Protein AF-A0A966X363-F1 (afdb_monomer_lite)

pLDDT: mean 85.84, std 12.05, range [57.31, 98.06]

Foldseek 3Di:
DDDPRWDWDDDPQKIWTADDPPVGDRDIFMDRCVVPVPSPDGCCVVCVVVVVVRVVVRVVVCVVVVPDDDDPPDDVVVVVVVCVCCVPCVVVVVVVVVVVVVVVVVVVVVVVVVVPDD

Radius of gyration: 27.51 Å; chains: 1; bounding box: 63×27×79 Å

Sequence (118 aa):
YELAGNRALFKGDFKLHQSQPPLGDGQWHLYNIATDPGETNDLAELEPERFRTMLADYERFTEQNNVLPLPEGYSRTRTLIGYGIKTRFGDTILALMLTASLLALMMFIARLVRASRP

Secondary structure (DSSP, 8-state):
-EETTEEEEEETTEEEEE--TTTS-S-EEEEETTT-TT--S--TTTSHHHHHHHHHHHHHHHHHTT-PPPPTT--HHHHHHHHHHHHHHHHHHHHHHHHHHHHHHHHHHHHHHHHT--

Structure (mmCIF, N/CA/C/O backbone):
data_AF-A0A966X363-F1
#
_entry.id   AF-A0A966X363-F1
#
loop_
_atom_site.group_PDB
_atom_site.id
_atom_site.type_symbol
_atom_site.label_atom_id
_atom_site.label_alt_id
_atom_site.label_comp_id
_atom_site.label_asym_id
_atom_site.label_entity_id
_atom_site.label_seq_id
_atom_site.pdbx_PDB_ins_code
_atom_site.Cartn_x
_atom_site.Cartn_y
_atom_site.Cartn_z
_atom_site.occupancy
_atom_site.B_iso_or_equiv
_atom_site.auth_seq_id
_atom_site.auth_comp_id
_atom_site.auth_asym_id
_atom_site.auth_atom_id
_atom_site.pdbx_PDB_model_num
ATOM 1 N N . TYR A 1 1 ? -9.447 -6.518 -0.839 1.00 80.31 1 TYR A N 1
ATOM 2 C CA . TYR A 1 1 ? -9.333 -6.135 -2.257 1.00 80.31 1 TYR A CA 1
ATOM 3 C C . TYR A 1 1 ? -7.933 -5.617 -2.542 1.00 80.31 1 TYR A C 1
ATOM 5 O O . TYR A 1 1 ? -7.238 -5.192 -1.623 1.00 80.31 1 TYR A O 1
ATOM 13 N N . GLU A 1 2 ? -7.551 -5.640 -3.814 1.00 79.25 2 GLU A N 1
ATOM 14 C CA . GLU A 1 2 ? -6.323 -5.050 -4.346 1.00 79.25 2 GLU A CA 1
ATOM 15 C C . GLU A 1 2 ? -6.742 -4.113 -5.483 1.00 79.25 2 GLU A C 1
ATOM 17 O O . GLU A 1 2 ? -7.576 -4.490 -6.310 1.00 79.25 2 GLU A O 1
ATOM 22 N N . LEU A 1 3 ? -6.260 -2.870 -5.467 1.00 76.94 3 LEU A N 1
ATOM 23 C CA . LEU A 1 3 ? -6.510 -1.924 -6.546 1.00 76.94 3 LEU A CA 1
ATOM 24 C C . LEU A 1 3 ? -5.269 -1.072 -6.797 1.00 76.94 3 LEU A C 1
ATOM 26 O O . LEU A 1 3 ? -4.923 -0.185 -6.013 1.00 76.94 3 LEU A O 1
ATOM 30 N N . ALA A 1 4 ? -4.638 -1.313 -7.944 1.00 71.25 4 ALA A N 1
ATOM 31 C CA . ALA A 1 4 ? -3.508 -0.540 -8.451 1.00 71.25 4 ALA A CA 1
ATOM 32 C C . ALA A 1 4 ? -2.308 -0.462 -7.480 1.00 71.25 4 ALA A C 1
ATOM 34 O O . ALA A 1 4 ? -1.552 0.508 -7.515 1.00 71.25 4 ALA A O 1
ATOM 35 N N . GLY A 1 5 ? -2.098 -1.459 -6.625 1.00 76.50 5 GLY A N 1
ATOM 36 C CA . GLY A 1 5 ? -1.043 -1.490 -5.611 1.00 76.50 5 GLY A CA 1
ATOM 37 C C . GLY A 1 5 ? -1.497 -1.127 -4.203 1.00 76.50 5 GLY A C 1
ATOM 38 O O . GLY A 1 5 ? -0.780 -1.446 -3.256 1.00 76.50 5 GLY A O 1
ATOM 39 N N . ASN A 1 6 ? -2.680 -0.527 -4.047 1.00 83.94 6 ASN A N 1
ATOM 40 C CA . ASN A 1 6 ? -3.287 -0.326 -2.736 1.00 83.94 6 ASN A CA 1
ATOM 41 C C . ASN A 1 6 ? -4.038 -1.588 -2.319 1.00 83.94 6 ASN A C 1
ATOM 43 O O . ASN A 1 6 ? -4.711 -2.233 -3.128 1.00 83.94 6 ASN A O 1
ATOM 47 N N . ARG A 1 7 ? -3.941 -1.927 -1.039 1.00 91.06 7 ARG A N 1
ATOM 48 C CA . ARG A 1 7 ? -4.445 -3.183 -0.491 1.00 91.06 7 ARG A CA 1
ATOM 49 C C . ARG A 1 7 ? -5.314 -2.894 0.712 1.00 91.06 7 ARG A C 1
ATOM 51 O O . ARG A 1 7 ? -4.950 -2.073 1.549 1.00 91.06 7 ARG A O 1
ATOM 58 N N . ALA A 1 8 ? -6.447 -3.577 0.809 1.00 93.88 8 ALA A N 1
ATOM 59 C CA . ALA A 1 8 ? -7.267 -3.500 2.006 1.00 93.88 8 ALA A CA 1
ATOM 60 C C . ALA A 1 8 ? -7.976 -4.815 2.322 1.00 93.88 8 ALA A C 1
ATOM 62 O O . ALA A 1 8 ? -8.418 -5.530 1.417 1.00 93.88 8 ALA A O 1
ATOM 63 N N . LEU A 1 9 ? -8.152 -5.093 3.609 1.00 95.31 9 LEU A N 1
ATOM 64 C CA . LEU A 1 9 ? -9.002 -6.160 4.128 1.00 95.31 9 LEU A CA 1
ATOM 65 C C . LEU A 1 9 ? -9.957 -5.577 5.166 1.00 95.31 9 LEU A C 1
ATOM 67 O O . LEU A 1 9 ? -9.524 -4.855 6.056 1.00 95.31 9 LEU A O 1
ATOM 71 N N . PHE A 1 10 ?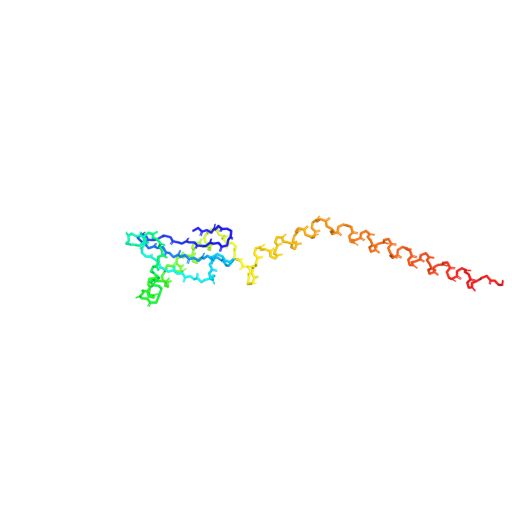 -11.234 -5.936 5.078 1.00 95.56 10 PHE A N 1
ATOM 72 C CA . PHE A 1 10 ? -12.247 -5.571 6.067 1.00 95.56 10 PHE A CA 1
ATOM 73 C C . PHE A 1 10 ? -12.671 -6.824 6.824 1.00 95.56 10 PHE A C 1
ATOM 75 O O . PHE A 1 10 ? -12.947 -7.854 6.203 1.00 95.56 10 PHE A O 1
ATOM 82 N N . LYS A 1 11 ? -12.725 -6.741 8.154 1.00 95.25 11 LYS A N 1
ATOM 83 C CA . LYS A 1 11 ? -13.174 -7.834 9.020 1.00 95.25 11 LYS A CA 1
ATOM 84 C C . LYS A 1 11 ? -13.947 -7.267 10.207 1.00 95.25 11 LYS A C 1
ATOM 86 O O . LYS A 1 11 ? -13.357 -6.825 11.190 1.00 95.25 11 LYS A O 1
ATOM 91 N N . GLY A 1 12 ? -15.275 -7.294 10.101 1.00 95.75 12 GLY A N 1
ATOM 92 C CA . GLY A 1 12 ? -16.147 -6.591 11.042 1.00 95.75 12 GLY A CA 1
ATOM 93 C C . GLY A 1 12 ? -15.839 -5.093 11.031 1.00 95.75 12 GLY A C 1
ATOM 94 O O . GLY A 1 12 ? -15.727 -4.502 9.959 1.00 95.75 12 GLY A O 1
ATOM 95 N N . ASP A 1 13 ? -15.624 -4.527 12.214 1.00 97.81 13 ASP A N 1
ATOM 96 C CA . ASP A 1 13 ? -15.347 -3.098 12.413 1.00 97.81 13 ASP A CA 1
ATOM 97 C C . ASP A 1 13 ? -13.904 -2.692 12.085 1.00 97.81 13 ASP A C 1
ATOM 99 O O . ASP A 1 13 ? -13.548 -1.523 12.201 1.00 97.81 13 ASP A O 1
ATOM 103 N N . 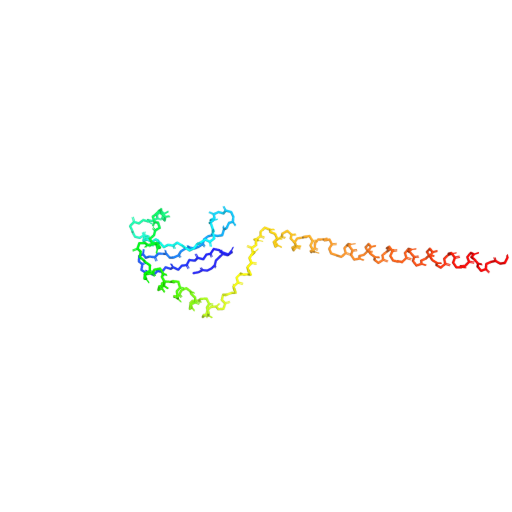PHE A 1 14 ? -13.051 -3.641 11.695 1.00 97.88 14 PHE A N 1
ATOM 104 C CA . PHE A 1 14 ? -11.634 -3.385 11.471 1.00 97.88 14 PHE A CA 1
ATOM 105 C C . PHE A 1 14 ? -11.272 -3.398 9.993 1.00 97.88 14 PHE A C 1
ATOM 107 O O . PHE A 1 14 ? -11.747 -4.234 9.215 1.00 97.88 14 PHE A O 1
ATOM 114 N N . LYS A 1 15 ? -10.353 -2.505 9.633 1.00 97.56 15 LYS A N 1
ATOM 115 C CA . LYS A 1 15 ? -9.744 -2.416 8.313 1.00 97.56 15 LYS A CA 1
ATOM 116 C C . LYS A 1 15 ? -8.229 -2.537 8.431 1.00 97.56 15 LYS A C 1
ATOM 118 O O . LYS A 1 15 ? -7.601 -1.769 9.148 1.00 97.56 15 LYS A O 1
ATOM 123 N N . LEU A 1 16 ? -7.653 -3.467 7.676 1.00 96.62 16 LEU A N 1
ATOM 124 C CA . LEU A 1 16 ? -6.224 -3.509 7.379 1.00 96.62 16 LEU A CA 1
ATOM 125 C C . LEU A 1 16 ? -6.000 -2.783 6.048 1.00 96.62 16 LEU A C 1
ATOM 127 O O . LEU A 1 16 ? -6.683 -3.107 5.074 1.00 96.62 16 LEU A O 1
ATOM 131 N N . HIS A 1 17 ? -5.091 -1.813 5.986 1.00 94.81 17 HIS A N 1
ATOM 132 C CA . HIS A 1 17 ? -4.879 -0.966 4.807 1.00 94.81 17 HIS A CA 1
ATOM 133 C C . HIS A 1 17 ? -3.382 -0.756 4.545 1.00 94.81 17 HIS A C 1
ATOM 135 O O . HIS A 1 17 ? -2.631 -0.445 5.459 1.00 94.81 17 HIS A O 1
ATOM 141 N N . GLN A 1 18 ? -2.959 -0.910 3.290 1.00 92.06 18 GLN A N 1
ATOM 142 C CA . GLN A 1 18 ? -1.657 -0.475 2.791 1.00 92.06 18 GLN A CA 1
ATOM 143 C C . GLN A 1 18 ? -1.846 0.379 1.535 1.00 92.06 18 GLN A C 1
ATOM 145 O O . GLN A 1 18 ? -2.458 -0.064 0.557 1.00 92.06 18 GLN A O 1
ATOM 150 N N . SER A 1 19 ? -1.283 1.586 1.552 1.00 89.50 19 SER A N 1
ATOM 151 C CA . SER A 1 19 ? -1.252 2.499 0.408 1.00 89.50 19 SER A CA 1
ATOM 152 C C . SER A 1 19 ? 0.178 2.721 -0.065 1.00 89.50 19 SER A C 1
ATOM 154 O O . SER A 1 19 ? 1.078 2.944 0.741 1.00 89.50 19 SER A O 1
ATOM 156 N N . GLN A 1 20 ? 0.399 2.669 -1.378 1.00 84.31 20 GLN A N 1
ATOM 157 C CA . GLN A 1 20 ? 1.746 2.812 -1.934 1.00 84.31 20 GLN A CA 1
ATOM 158 C C . GLN A 1 20 ? 2.174 4.280 -2.081 1.00 84.31 20 GLN A C 1
ATOM 160 O O . GLN A 1 20 ? 1.332 5.155 -2.325 1.00 84.31 20 GLN A O 1
ATOM 165 N N . PRO A 1 21 ? 3.489 4.565 -2.023 1.00 80.75 21 PRO A N 1
ATOM 166 C CA . PRO A 1 21 ? 4.018 5.885 -2.337 1.00 80.75 21 PRO A CA 1
ATOM 167 C C . PRO A 1 21 ? 3.584 6.382 -3.728 1.00 80.75 21 PRO A C 1
ATOM 169 O O . PRO A 1 21 ? 3.446 5.584 -4.664 1.00 80.75 21 PRO A O 1
ATOM 172 N N . PRO A 1 22 ? 3.395 7.703 -3.915 1.00 82.44 22 PRO A N 1
ATOM 173 C CA . PRO A 1 22 ? 3.705 8.787 -2.972 1.00 82.44 22 PRO A CA 1
ATOM 174 C C . PRO A 1 22 ? 2.561 9.158 -2.013 1.00 82.44 22 PRO A C 1
ATOM 176 O O . PRO A 1 22 ? 2.729 10.069 -1.213 1.00 82.44 22 PRO A O 1
ATOM 179 N N . LEU A 1 23 ? 1.390 8.522 -2.132 1.00 80.88 23 LEU A N 1
ATOM 180 C CA . LEU A 1 23 ? 0.204 8.881 -1.342 1.00 80.88 23 LEU A CA 1
ATOM 181 C C . LEU A 1 23 ? 0.136 8.153 0.008 1.00 80.88 23 LEU A C 1
ATOM 183 O O . LEU A 1 23 ? -0.588 8.599 0.889 1.00 80.88 23 LEU A O 1
ATOM 187 N N . GLY A 1 24 ? 0.880 7.058 0.159 1.00 85.19 24 GLY A N 1
ATOM 188 C CA . GLY A 1 24 ? 1.107 6.371 1.429 1.00 85.19 24 GLY A CA 1
ATOM 189 C C . GLY A 1 24 ? 2.590 6.076 1.648 1.00 85.19 24 GLY A C 1
ATOM 190 O O . GLY A 1 24 ? 3.445 6.466 0.850 1.00 85.19 24 GLY A O 1
ATOM 191 N N . ASP A 1 25 ? 2.889 5.363 2.723 1.00 88.00 25 ASP A N 1
ATOM 192 C CA . ASP A 1 25 ? 4.239 4.976 3.145 1.00 88.00 25 ASP A CA 1
ATOM 193 C C . ASP A 1 25 ? 4.619 3.540 2.735 1.00 88.00 25 ASP A C 1
ATOM 195 O O . ASP A 1 25 ? 5.748 3.100 2.955 1.00 88.00 25 ASP A O 1
ATOM 199 N N . GLY A 1 26 ? 3.697 2.812 2.096 1.00 87.44 26 GLY A N 1
ATOM 200 C CA . GLY A 1 26 ? 3.883 1.417 1.711 1.00 87.44 26 GLY A CA 1
ATOM 201 C C . GLY A 1 26 ? 3.810 0.438 2.884 1.00 87.44 26 GLY A C 1
ATOM 202 O O . GLY A 1 26 ? 4.098 -0.743 2.687 1.00 87.44 26 GLY A O 1
ATOM 203 N N . GLN A 1 27 ? 3.416 0.878 4.080 1.00 90.25 27 GLN A N 1
ATOM 204 C CA . GLN A 1 27 ? 3.269 0.025 5.254 1.00 90.25 27 GLN A CA 1
ATOM 205 C C . GLN A 1 27 ? 1.819 -0.422 5.446 1.00 90.25 27 GLN A C 1
ATOM 207 O O . GLN A 1 27 ? 0.885 0.094 4.833 1.00 90.25 27 GLN A O 1
ATOM 212 N N . TRP A 1 28 ? 1.651 -1.491 6.219 1.00 92.94 28 TRP A N 1
ATOM 213 C CA . TRP A 1 28 ? 0.338 -1.974 6.621 1.00 92.94 28 TRP A CA 1
ATOM 214 C C . TRP A 1 28 ? -0.065 -1.292 7.921 1.00 92.94 28 TRP A C 1
ATOM 216 O O . TRP A 1 28 ? 0.683 -1.352 8.891 1.00 92.94 28 TRP A O 1
ATOM 226 N N . HIS A 1 29 ? -1.277 -0.757 7.947 1.00 96.00 29 HIS A N 1
ATOM 227 C CA . HIS A 1 29 ? -1.890 -0.142 9.119 1.00 96.00 29 HIS A CA 1
ATOM 228 C C . HIS A 1 29 ? -3.204 -0.832 9.460 1.00 96.00 29 HIS A C 1
ATOM 230 O O . HIS A 1 29 ? -3.864 -1.412 8.584 1.00 96.00 29 HIS A O 1
ATOM 236 N N . LEU A 1 30 ? -3.593 -0.759 10.730 1.00 97.44 30 LEU A N 1
ATOM 237 C CA . LEU A 1 30 ? -4.835 -1.327 11.241 1.00 97.44 30 LEU A CA 1
ATOM 238 C C . LEU A 1 30 ? -5.695 -0.234 11.863 1.00 97.44 30 LEU A C 1
ATOM 240 O O . LEU A 1 30 ? -5.263 0.456 12.774 1.00 97.44 30 LEU A O 1
ATOM 244 N N . TYR A 1 31 ? -6.949 -0.149 11.436 1.00 98.06 31 TYR A N 1
ATOM 245 C CA . TYR A 1 3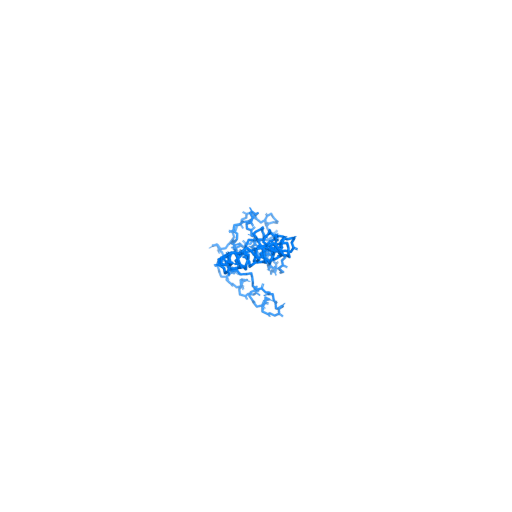1 ? -7.904 0.836 11.934 1.00 98.06 31 TYR A CA 1
ATOM 246 C C . TYR A 1 31 ? -9.183 0.157 12.403 1.00 98.06 31 TYR A C 1
ATOM 248 O O . TYR A 1 31 ? -9.626 -0.828 11.805 1.00 98.06 31 TYR A O 1
ATOM 256 N N . ASN A 1 32 ? -9.813 0.713 13.435 1.00 98.00 32 ASN A N 1
ATOM 257 C CA . ASN A 1 32 ? -11.207 0.424 13.754 1.00 98.00 32 ASN A CA 1
ATOM 258 C C . ASN A 1 32 ? -12.086 1.480 13.077 1.00 98.00 32 ASN A C 1
ATOM 260 O O . ASN A 1 32 ? -12.232 2.589 13.578 1.00 98.00 32 ASN A O 1
ATOM 264 N N . ILE A 1 33 ? -12.678 1.130 11.940 1.00 97.12 33 ILE A N 1
ATOM 265 C CA . ILE A 1 33 ? -13.459 2.052 11.110 1.00 97.12 33 ILE A CA 1
ATOM 266 C C . ILE A 1 33 ? -14.843 2.371 11.686 1.00 97.12 33 ILE A C 1
ATOM 268 O O . ILE A 1 33 ? -15.468 3.332 11.244 1.00 97.12 33 ILE A O 1
ATOM 272 N N . ALA A 1 34 ? -15.332 1.601 12.665 1.00 97.25 34 ALA A N 1
ATOM 273 C CA . ALA A 1 34 ? -16.585 1.919 13.350 1.00 97.25 34 ALA A CA 1
ATOM 274 C C . ALA A 1 34 ? -16.413 3.106 14.310 1.00 97.25 34 ALA A C 1
ATOM 276 O O . ALA A 1 34 ? -17.307 3.944 14.424 1.00 97.25 34 ALA A O 1
ATOM 277 N N . THR A 1 35 ? -15.260 3.193 14.980 1.00 97.06 35 THR A N 1
ATOM 278 C CA . THR A 1 35 ? -14.934 4.288 15.910 1.00 97.06 35 THR A CA 1
ATOM 279 C C . THR A 1 35 ? -14.083 5.388 15.282 1.00 97.06 35 THR A C 1
ATOM 281 O O . THR A 1 35 ? -14.128 6.527 15.738 1.00 97.06 35 THR A O 1
ATOM 284 N N . ASP A 1 36 ? -13.322 5.063 14.241 1.00 96.88 36 ASP A N 1
ATOM 285 C CA . ASP A 1 36 ? -12.447 5.975 13.508 1.00 96.88 36 ASP A CA 1
ATOM 286 C C . ASP A 1 36 ? -12.630 5.802 11.987 1.00 96.88 36 ASP A C 1
ATOM 288 O O . ASP A 1 36 ? -11.784 5.218 11.303 1.00 96.88 36 ASP A O 1
ATOM 292 N N . PRO A 1 37 ? -13.737 6.320 11.417 1.00 94.88 37 PRO A N 1
ATOM 293 C CA . PRO A 1 37 ? -13.980 6.254 9.974 1.00 94.88 37 PRO A CA 1
ATOM 294 C C . PRO A 1 37 ? -12.929 6.992 9.132 1.00 94.88 37 PRO A C 1
ATOM 296 O O . PRO A 1 37 ? -12.873 6.798 7.920 1.00 94.88 37 PRO A O 1
ATOM 299 N N . GLY A 1 38 ? -12.145 7.877 9.758 1.00 95.38 38 GLY A N 1
ATOM 300 C CA . GLY A 1 38 ? -11.108 8.670 9.106 1.00 95.38 38 GLY A CA 1
ATOM 301 C C . GLY A 1 38 ? -9.761 7.964 8.969 1.00 95.38 38 GLY A C 1
ATOM 302 O O . GLY A 1 38 ? -8.882 8.537 8.331 1.00 95.38 38 GLY A O 1
ATOM 303 N N . GLU A 1 39 ? -9.595 6.762 9.536 1.00 95.62 39 GLU A N 1
ATOM 304 C CA . GLU A 1 39 ? -8.328 6.009 9.510 1.00 95.62 39 GLU A CA 1
ATOM 305 C C . GLU A 1 39 ? -7.157 6.841 10.068 1.00 95.62 39 GLU A C 1
ATOM 307 O O . GLU A 1 39 ? -6.078 6.920 9.482 1.00 95.62 39 GLU A O 1
ATOM 312 N N . THR A 1 40 ? -7.392 7.520 11.193 1.00 94.88 40 THR A N 1
ATOM 313 C CA . THR A 1 40 ? -6.446 8.465 11.803 1.00 94.88 40 THR A CA 1
ATOM 314 C C . THR A 1 40 ? -5.588 7.844 12.903 1.00 94.88 40 THR A C 1
ATOM 316 O O . THR A 1 40 ? -4.459 8.285 13.109 1.00 94.88 40 THR A O 1
ATOM 319 N N . ASN A 1 41 ? -6.090 6.817 13.591 1.00 96.44 41 ASN A N 1
ATOM 320 C CA . ASN A 1 41 ? -5.413 6.154 14.702 1.00 96.44 41 ASN A CA 1
ATOM 321 C C . ASN A 1 41 ? -4.997 4.739 14.303 1.00 96.44 41 ASN A C 1
ATOM 323 O O . ASN A 1 41 ? -5.825 3.828 14.276 1.00 96.44 41 ASN A O 1
ATOM 327 N N . ASP A 1 42 ? -3.709 4.553 14.020 1.00 96.94 42 ASP A N 1
ATOM 328 C CA . ASP A 1 42 ? -3.169 3.225 13.737 1.00 96.94 42 ASP A CA 1
ATOM 329 C C . ASP A 1 42 ? -3.097 2.378 15.017 1.00 96.94 42 ASP A C 1
ATOM 331 O O . ASP A 1 42 ? -2.522 2.771 16.033 1.00 96.94 42 ASP A O 1
ATOM 335 N N . LEU A 1 43 ? -3.698 1.195 14.949 1.00 97.31 43 LEU A N 1
ATOM 336 C CA . LEU A 1 43 ? -3.782 0.211 16.019 1.00 97.31 43 LEU A CA 1
ATOM 337 C C . LEU A 1 43 ? -2.798 -0.946 15.817 1.00 97.31 43 LEU A C 1
ATOM 339 O O . LEU A 1 43 ? -2.822 -1.883 16.610 1.00 97.31 43 LEU A O 1
ATOM 343 N N . ALA A 1 44 ? -1.946 -0.930 14.785 1.00 94.00 44 ALA A N 1
ATOM 344 C CA . ALA A 1 44 ? -1.047 -2.045 14.476 1.00 94.00 44 ALA A CA 1
ATOM 345 C C . ALA A 1 44 ? -0.148 -2.444 15.663 1.00 94.00 44 ALA A C 1
ATOM 347 O O . ALA A 1 44 ? -0.008 -3.632 15.958 1.00 94.00 44 ALA A O 1
ATOM 348 N N . GLU A 1 45 ? 0.408 -1.462 16.381 1.00 93.19 45 GLU A N 1
ATOM 349 C CA . GLU A 1 45 ? 1.241 -1.697 17.572 1.00 93.19 45 GLU A CA 1
ATOM 350 C C . GLU A 1 45 ? 0.420 -1.966 18.843 1.00 93.19 45 GLU A C 1
ATOM 352 O O . GLU A 1 45 ? 0.885 -2.662 19.746 1.00 93.19 45 GLU A O 1
ATOM 357 N N . LEU A 1 46 ? -0.803 -1.432 18.917 1.00 96.94 46 LEU A N 1
ATOM 358 C CA . LEU A 1 46 ? -1.685 -1.556 20.083 1.00 96.94 46 LEU A CA 1
ATOM 359 C C . LEU A 1 46 ? -2.455 -2.886 20.098 1.00 96.94 46 LEU A C 1
ATOM 361 O O . LEU A 1 46 ? -2.744 -3.425 21.165 1.00 96.94 46 LEU A O 1
ATOM 365 N N . GLU A 1 47 ? -2.761 -3.439 18.923 1.00 96.94 47 GLU A N 1
ATOM 366 C CA . GLU A 1 47 ? -3.462 -4.710 18.730 1.00 96.94 47 GLU A CA 1
ATOM 367 C C . GLU A 1 47 ? -2.678 -5.669 17.801 1.00 96.94 47 GLU A C 1
ATOM 369 O O . GLU A 1 47 ? -3.187 -6.093 16.754 1.00 96.94 47 GLU A O 1
ATOM 374 N N . PRO A 1 48 ? -1.450 -6.084 18.175 1.00 94.00 48 PRO A N 1
ATOM 375 C CA . PRO A 1 48 ? -0.559 -6.845 17.294 1.00 94.00 48 PRO A CA 1
ATOM 376 C C . PRO A 1 48 ? -1.118 -8.221 16.904 1.00 94.00 48 PRO A C 1
ATOM 378 O O . PRO A 1 48 ? -0.926 -8.681 15.778 1.00 94.00 48 PRO A O 1
ATOM 381 N N . GLU A 1 49 ? -1.863 -8.878 17.795 1.00 96.75 49 GLU A N 1
ATOM 382 C CA . GLU A 1 49 ? -2.502 -10.168 17.498 1.00 96.75 49 GLU A CA 1
ATOM 383 C C . GLU A 1 49 ? -3.592 -10.037 16.426 1.00 96.75 49 GLU A C 1
ATOM 385 O O . GLU A 1 49 ? -3.691 -10.866 15.513 1.00 96.75 49 GLU A O 1
ATOM 390 N N . ARG A 1 50 ? -4.385 -8.958 16.479 1.00 96.75 50 ARG A N 1
ATOM 391 C CA . ARG A 1 50 ? -5.387 -8.664 15.448 1.00 96.75 50 ARG A CA 1
ATOM 392 C C . ARG A 1 50 ? -4.711 -8.333 14.130 1.00 96.75 50 ARG A C 1
ATOM 394 O O . ARG A 1 50 ? -5.112 -8.879 13.103 1.00 96.75 50 ARG A O 1
ATOM 401 N N . PHE A 1 51 ? -3.685 -7.487 14.175 1.00 94.25 51 PHE A N 1
ATOM 402 C CA . PHE A 1 51 ? -2.898 -7.114 13.007 1.00 94.25 51 PHE A CA 1
ATOM 403 C C . PHE A 1 51 ? -2.361 -8.355 12.285 1.00 94.25 51 PHE A C 1
ATOM 405 O O . PHE A 1 51 ? -2.648 -8.557 11.106 1.00 94.25 51 PHE A O 1
ATOM 412 N N . ARG A 1 52 ? -1.680 -9.254 13.010 1.00 91.38 52 ARG A N 1
ATOM 413 C CA . ARG A 1 52 ? -1.144 -10.507 12.455 1.00 91.38 52 ARG A CA 1
ATOM 414 C C . ARG A 1 52 ? -2.233 -11.416 11.896 1.00 91.38 52 ARG A C 1
ATOM 416 O O . ARG A 1 52 ? -2.065 -11.978 10.818 1.00 91.38 52 ARG A O 1
ATOM 423 N N . THR A 1 53 ? -3.350 -11.548 12.609 1.00 95.25 53 THR A N 1
ATOM 424 C CA . THR A 1 53 ? -4.478 -12.377 12.162 1.00 95.25 53 THR A CA 1
ATOM 425 C C . THR A 1 53 ? -5.066 -11.854 10.853 1.00 95.25 53 THR A C 1
ATOM 427 O O . THR A 1 53 ? -5.289 -12.621 9.920 1.00 95.25 53 THR A O 1
ATOM 430 N N . MET A 1 54 ? -5.302 -10.544 10.763 1.00 96.69 54 MET A N 1
ATOM 431 C CA . MET A 1 54 ? -5.855 -9.928 9.558 1.00 96.69 54 MET A CA 1
ATOM 432 C C . MET A 1 54 ? -4.860 -9.940 8.397 1.00 96.69 54 MET A C 1
ATOM 434 O O . MET A 1 54 ? -5.275 -10.103 7.253 1.00 96.69 54 MET A O 1
ATOM 438 N N . LEU A 1 55 ? -3.560 -9.821 8.668 1.00 93.06 55 LEU A N 1
ATOM 439 C CA . LEU A 1 55 ? -2.534 -9.954 7.639 1.00 93.06 55 LEU A CA 1
ATOM 440 C C . LEU A 1 55 ? -2.529 -11.368 7.038 1.00 93.06 55 LEU A C 1
ATOM 442 O O . LEU A 1 55 ? -2.582 -11.508 5.820 1.00 93.06 55 LEU A O 1
ATOM 446 N N . ALA A 1 56 ? -2.585 -12.406 7.877 1.00 91.56 56 ALA A N 1
ATOM 447 C CA . ALA A 1 56 ? -2.683 -13.792 7.416 1.00 91.56 56 ALA A CA 1
ATOM 448 C C . ALA A 1 56 ? -3.986 -14.068 6.637 1.00 91.56 56 ALA A C 1
ATOM 450 O O . ALA A 1 56 ? -3.996 -14.813 5.655 1.00 91.56 56 ALA A O 1
ATOM 451 N N . ASP A 1 57 ? -5.103 -13.456 7.043 1.00 93.25 57 ASP A N 1
ATOM 452 C CA . ASP A 1 57 ? -6.359 -13.537 6.289 1.00 93.25 57 ASP A CA 1
ATOM 453 C C . ASP A 1 57 ? -6.246 -12.848 4.918 1.00 93.25 57 ASP A C 1
ATOM 455 O O . ASP A 1 57 ? -6.801 -13.340 3.932 1.00 93.25 57 ASP A O 1
ATOM 459 N N . TYR A 1 58 ? -5.509 -11.735 4.833 1.00 91.62 58 TYR A N 1
ATOM 460 C CA . TYR A 1 58 ? -5.235 -11.065 3.564 1.00 91.62 58 TYR A CA 1
ATOM 461 C C . TYR A 1 58 ? -4.363 -11.934 2.650 1.00 91.62 58 TYR A C 1
ATOM 463 O O . TYR A 1 58 ? -4.686 -12.085 1.473 1.00 91.62 58 TYR A O 1
ATOM 471 N N . GLU A 1 59 ? -3.307 -12.553 3.181 1.00 88.12 59 GLU A N 1
ATOM 472 C CA . GLU A 1 59 ? -2.455 -13.488 2.433 1.00 88.12 59 GLU A CA 1
ATOM 473 C C . GLU A 1 59 ? -3.286 -14.639 1.850 1.00 88.12 59 GLU A C 1
ATOM 475 O O . GLU A 1 59 ? -3.260 -14.887 0.641 1.00 88.12 59 GLU A O 1
ATOM 480 N N . ARG A 1 60 ? -4.157 -15.246 2.662 1.00 90.38 60 ARG A N 1
ATOM 481 C CA . ARG A 1 60 ? -5.077 -16.292 2.195 1.00 90.38 60 ARG A CA 1
ATOM 482 C C . ARG A 1 60 ? -6.029 -15.794 1.107 1.00 90.38 60 ARG A C 1
ATOM 484 O O . ARG A 1 60 ? -6.271 -16.502 0.131 1.00 90.38 60 ARG A O 1
ATOM 491 N N . PHE A 1 61 ? -6.563 -14.579 1.246 1.00 88.94 61 PHE A N 1
ATOM 492 C CA . PHE A 1 61 ? -7.381 -13.958 0.203 1.00 88.94 61 PHE A CA 1
ATOM 493 C C . PHE A 1 61 ? -6.594 -13.815 -1.108 1.00 88.94 61 PHE A C 1
ATOM 495 O O . PHE A 1 61 ? -7.139 -14.108 -2.174 1.00 88.94 61 PHE A O 1
ATOM 502 N N . THR A 1 62 ? -5.325 -13.399 -1.049 1.00 86.88 62 THR A N 1
ATOM 503 C CA . THR A 1 62 ? -4.495 -13.242 -2.252 1.00 86.88 62 THR A CA 1
ATOM 504 C C . THR A 1 62 ? -4.211 -14.565 -2.953 1.00 86.88 62 THR A C 1
ATOM 506 O O . THR A 1 62 ? -4.333 -14.625 -4.176 1.00 86.88 62 THR A O 1
ATOM 509 N N . GLU A 1 63 ? -3.939 -15.632 -2.199 1.00 86.62 63 GLU A N 1
ATOM 510 C CA . GLU A 1 63 ? -3.746 -16.981 -2.742 1.00 86.62 63 GLU A CA 1
ATOM 511 C C . GLU A 1 63 ? -5.017 -17.498 -3.423 1.00 86.62 63 GLU A C 1
ATOM 513 O O . GLU A 1 63 ? -4.983 -17.947 -4.566 1.00 86.62 63 GLU A O 1
ATOM 518 N N . GLN A 1 64 ? -6.167 -17.370 -2.755 1.00 89.38 64 GLN A N 1
ATOM 519 C CA . GLN A 1 64 ? -7.452 -17.855 -3.270 1.00 89.38 64 GLN A CA 1
ATOM 520 C C . GLN A 1 64 ? -7.910 -17.124 -4.536 1.00 89.38 64 GLN A C 1
ATOM 522 O O . GLN A 1 64 ? -8.605 -17.704 -5.368 1.00 89.38 64 GLN A O 1
ATOM 527 N N . ASN A 1 65 ? -7.533 -15.853 -4.682 1.00 85.88 65 ASN A N 1
ATOM 528 C CA . ASN A 1 65 ? -7.957 -15.007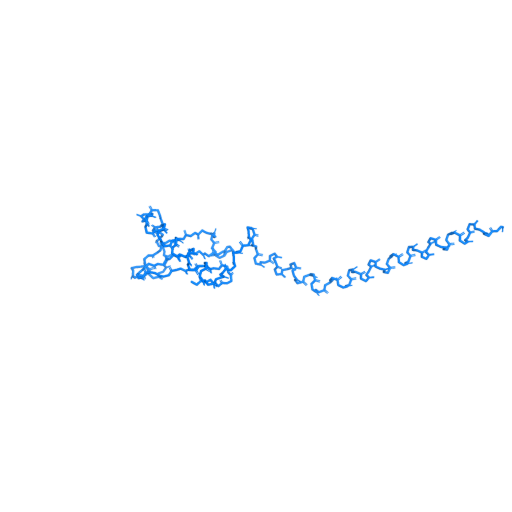 -5.796 1.00 85.88 65 ASN A CA 1
ATOM 529 C C . ASN A 1 65 ? -6.857 -14.811 -6.849 1.00 85.88 65 ASN A C 1
ATOM 531 O O . ASN A 1 65 ? -7.029 -13.991 -7.749 1.00 85.88 65 ASN A O 1
ATOM 535 N N . ASN A 1 66 ? -5.745 -15.555 -6.758 1.00 83.69 66 ASN A N 1
ATOM 536 C CA . ASN A 1 66 ? -4.580 -15.428 -7.641 1.00 83.69 66 ASN A CA 1
ATOM 537 C C . ASN A 1 66 ? -4.116 -13.968 -7.807 1.00 83.69 66 ASN A C 1
ATOM 539 O O . ASN A 1 66 ? -3.772 -13.526 -8.907 1.00 83.69 66 ASN A O 1
ATOM 543 N N . VAL A 1 67 ? -4.140 -13.196 -6.717 1.00 79.81 67 VAL A N 1
ATOM 544 C CA . VAL A 1 67 ? -3.669 -11.810 -6.728 1.00 79.81 67 VAL A CA 1
ATOM 545 C C . VAL A 1 67 ? -2.160 -11.839 -6.930 1.00 79.81 67 VAL A C 1
ATOM 547 O O . VAL A 1 67 ? -1.418 -12.345 -6.091 1.00 79.81 67 VAL A O 1
ATOM 550 N N . LEU A 1 68 ? -1.705 -11.302 -8.060 1.00 75.25 68 LEU A N 1
ATOM 551 C CA . LEU A 1 68 ? -0.287 -11.287 -8.391 1.00 75.25 68 LEU A CA 1
ATOM 552 C C . LEU A 1 68 ? 0.469 -10.367 -7.418 1.00 75.25 68 LEU A C 1
ATOM 554 O O . LEU A 1 68 ? 0.095 -9.197 -7.277 1.00 75.25 68 LEU A O 1
ATOM 558 N N . PRO A 1 69 ? 1.539 -10.851 -6.761 1.00 67.94 69 PRO A N 1
ATOM 559 C CA . PRO A 1 69 ? 2.357 -9.998 -5.918 1.00 67.94 69 PRO A CA 1
ATOM 560 C C . PRO A 1 69 ? 3.027 -8.923 -6.776 1.00 67.94 69 PRO A C 1
ATOM 562 O O . PRO A 1 69 ? 3.535 -9.189 -7.869 1.00 67.94 69 PRO A O 1
ATOM 565 N N . LEU A 1 70 ? 3.046 -7.690 -6.268 1.00 67.06 70 LEU A N 1
ATOM 566 C CA . LEU A 1 70 ? 3.861 -6.644 -6.874 1.00 67.06 70 LEU A CA 1
ATOM 567 C C . LEU A 1 70 ? 5.345 -6.981 -6.657 1.00 67.06 70 LEU A C 1
ATOM 569 O O . LEU A 1 70 ? 5.711 -7.317 -5.530 1.00 67.06 70 LEU A O 1
ATOM 573 N N . PRO A 1 71 ? 6.200 -6.875 -7.690 1.00 66.12 71 PRO A N 1
ATOM 574 C CA . PRO A 1 71 ? 7.640 -7.047 -7.534 1.00 66.12 71 PRO A CA 1
ATOM 575 C C . PRO A 1 71 ? 8.209 -6.088 -6.482 1.00 66.12 71 PRO A C 1
ATOM 577 O O . PRO A 1 71 ? 7.743 -4.949 -6.365 1.00 66.12 71 PRO A O 1
ATOM 580 N N . GLU A 1 72 ? 9.252 -6.507 -5.762 1.00 57.31 72 GLU A N 1
ATOM 581 C CA . GLU A 1 72 ? 9.990 -5.600 -4.879 1.00 57.31 72 GLU A CA 1
ATOM 582 C C . GLU A 1 72 ? 10.486 -4.371 -5.662 1.00 57.31 72 GLU A C 1
ATOM 584 O O . GLU A 1 72 ? 11.001 -4.480 -6.777 1.00 57.31 72 GLU A O 1
ATOM 589 N N . GLY A 1 73 ? 10.285 -3.174 -5.101 1.00 58.81 73 GLY A N 1
ATOM 590 C CA . GLY A 1 73 ? 10.647 -1.915 -5.762 1.00 58.81 73 GLY A CA 1
ATOM 591 C C . GLY A 1 73 ? 9.704 -1.478 -6.893 1.00 58.81 73 GLY A C 1
ATOM 592 O O . GLY A 1 73 ? 10.070 -0.605 -7.688 1.00 58.81 73 GLY A O 1
ATOM 593 N N . TYR A 1 74 ? 8.496 -2.049 -6.989 1.00 58.25 74 TYR A N 1
ATOM 594 C CA . TYR A 1 74 ? 7.479 -1.608 -7.944 1.00 58.25 74 TYR A CA 1
ATOM 595 C C . TYR A 1 74 ? 7.117 -0.129 -7.736 1.00 58.25 74 TYR A C 1
ATOM 597 O O . TYR A 1 74 ? 6.443 0.254 -6.784 1.00 58.25 74 TYR A O 1
ATOM 605 N N . SER A 1 75 ? 7.527 0.710 -8.686 1.00 60.84 75 SER A N 1
ATOM 606 C CA . SER A 1 75 ? 7.060 2.087 -8.822 1.00 60.84 75 SER A CA 1
ATOM 607 C C . SER A 1 75 ? 6.157 2.163 -10.045 1.00 60.84 75 SER A C 1
ATOM 609 O O . SER A 1 75 ? 6.631 2.015 -11.177 1.00 60.84 75 SER A O 1
ATOM 611 N N . ARG A 1 76 ? 4.861 2.430 -9.826 1.00 59.00 76 ARG A N 1
ATOM 612 C CA . ARG A 1 76 ? 3.872 2.611 -10.904 1.00 59.00 76 ARG A CA 1
ATOM 613 C C . ARG A 1 76 ? 4.394 3.591 -11.960 1.00 59.00 76 ARG A C 1
ATOM 615 O O . ARG A 1 76 ? 4.325 3.316 -13.154 1.00 59.00 76 ARG A O 1
ATOM 622 N N . THR A 1 77 ? 4.994 4.693 -11.517 1.00 57.84 77 THR A N 1
ATOM 623 C CA . THR A 1 77 ? 5.533 5.749 -12.381 1.00 57.84 77 THR A CA 1
ATOM 624 C C . THR A 1 77 ? 6.691 5.254 -13.248 1.00 57.84 77 THR A C 1
ATOM 626 O O . THR A 1 77 ? 6.682 5.471 -14.458 1.00 57.84 77 THR A O 1
ATOM 629 N N . ARG A 1 78 ? 7.668 4.538 -12.670 1.00 60.22 78 ARG A N 1
ATOM 630 C CA . ARG A 1 78 ? 8.829 4.025 -13.421 1.00 60.22 78 ARG A CA 1
ATOM 631 C C . ARG A 1 78 ? 8.411 2.980 -14.457 1.00 60.22 78 ARG A C 1
ATOM 633 O O . ARG A 1 78 ? 8.883 3.025 -15.590 1.00 60.22 78 ARG A O 1
ATOM 640 N N . THR A 1 79 ? 7.507 2.076 -14.089 1.00 60.75 79 THR A N 1
ATOM 641 C CA . THR A 1 79 ? 7.029 1.017 -14.983 1.00 60.75 79 THR A CA 1
ATOM 642 C C . THR A 1 79 ? 6.201 1.583 -16.139 1.00 60.75 79 THR A C 1
ATOM 644 O O . THR A 1 79 ? 6.430 1.210 -17.288 1.00 60.75 79 THR A O 1
ATOM 647 N N . LEU A 1 80 ? 5.300 2.537 -15.877 1.00 60.72 80 LEU A N 1
ATOM 648 C CA . LEU A 1 80 ? 4.504 3.186 -16.927 1.00 60.72 80 LEU A CA 1
ATOM 649 C C . LEU A 1 80 ? 5.365 4.005 -17.896 1.00 60.72 80 LEU A C 1
ATOM 651 O O . LEU A 1 80 ? 5.161 3.920 -19.105 1.00 60.72 80 LEU A O 1
ATOM 655 N N . ILE A 1 81 ? 6.356 4.749 -17.394 1.00 69.94 81 ILE A N 1
ATOM 656 C CA . ILE A 1 81 ? 7.296 5.491 -18.248 1.00 69.94 81 ILE A CA 1
ATOM 657 C C . ILE A 1 81 ? 8.134 4.522 -19.090 1.00 69.94 81 ILE A C 1
ATOM 659 O O . ILE A 1 81 ? 8.263 4.715 -20.297 1.00 69.94 81 ILE A O 1
ATOM 663 N N . GLY A 1 82 ? 8.668 3.459 -18.481 1.00 63.97 82 GLY A N 1
ATOM 664 C CA . GLY A 1 82 ? 9.461 2.447 -19.180 1.00 63.97 82 GLY A CA 1
ATOM 665 C C . GLY A 1 82 ? 8.681 1.759 -20.303 1.00 63.97 82 GLY A C 1
A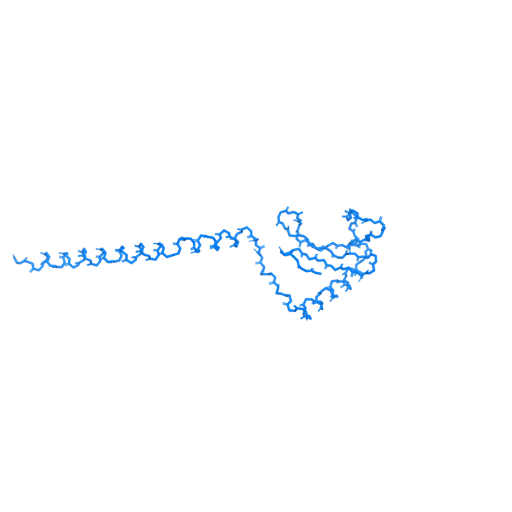TOM 666 O O . GLY A 1 82 ? 9.167 1.690 -21.433 1.00 63.97 82 GLY A O 1
ATOM 667 N N . TYR A 1 83 ? 7.447 1.317 -20.029 1.00 69.19 83 TYR A N 1
ATOM 668 C CA . TYR A 1 83 ? 6.564 0.776 -21.065 1.00 69.19 83 TYR A CA 1
ATOM 669 C C . TYR A 1 83 ? 6.207 1.827 -22.120 1.00 69.19 83 TYR A C 1
ATOM 671 O O . TYR A 1 83 ? 6.244 1.520 -23.307 1.00 69.19 83 TYR A O 1
ATOM 679 N N . GLY A 1 84 ? 5.935 3.073 -21.727 1.00 70.50 84 GLY A N 1
ATOM 680 C CA . GLY A 1 84 ? 5.650 4.162 -22.662 1.00 70.50 84 GLY A CA 1
ATOM 681 C C . GLY A 1 84 ? 6.795 4.419 -23.645 1.00 70.50 84 GLY A C 1
ATOM 682 O O . GLY A 1 84 ? 6.566 4.498 -24.850 1.00 70.50 84 GLY A O 1
ATOM 683 N N . ILE A 1 85 ? 8.038 4.478 -23.158 1.00 68.25 85 ILE A N 1
ATOM 684 C CA . ILE A 1 85 ? 9.230 4.673 -23.996 1.00 68.25 85 ILE A CA 1
ATOM 685 C C . ILE A 1 85 ? 9.456 3.464 -24.908 1.00 68.25 85 ILE A C 1
ATOM 687 O O . ILE A 1 85 ? 9.659 3.639 -26.111 1.00 68.25 85 ILE A O 1
ATOM 691 N N . LYS A 1 86 ? 9.385 2.241 -24.364 1.00 69.00 86 LYS A N 1
ATOM 692 C CA . LYS A 1 86 ? 9.601 1.009 -25.137 1.00 69.00 86 LYS A CA 1
ATOM 693 C C . LYS A 1 86 ? 8.585 0.872 -26.271 1.00 69.00 86 LYS A C 1
ATOM 695 O O . LYS A 1 86 ? 8.979 0.608 -27.402 1.00 69.00 86 LYS A O 1
ATOM 700 N N . THR A 1 87 ? 7.305 1.100 -25.991 1.00 67.88 87 THR A N 1
ATOM 701 C CA . THR A 1 87 ? 6.232 0.978 -26.987 1.00 67.88 87 THR A CA 1
ATOM 702 C C . THR A 1 87 ? 6.276 2.104 -28.020 1.00 67.88 87 THR A C 1
ATOM 704 O O . THR A 1 87 ? 5.910 1.894 -29.170 1.00 67.88 87 THR A O 1
ATOM 707 N N . ARG A 1 88 ? 6.738 3.307 -27.646 1.00 72.19 88 ARG A N 1
ATOM 708 C CA . ARG A 1 88 ? 6.757 4.460 -28.558 1.00 72.19 88 ARG A CA 1
ATOM 709 C C . ARG A 1 88 ? 7.995 4.531 -29.450 1.00 72.19 88 ARG A C 1
ATOM 711 O O . ARG A 1 88 ? 7.887 5.010 -30.576 1.00 72.19 88 ARG A O 1
ATOM 718 N N . PHE A 1 89 ? 9.151 4.111 -28.943 1.00 74.38 89 PHE A N 1
ATOM 719 C CA . PHE A 1 89 ? 10.443 4.331 -29.600 1.00 74.38 89 PHE A CA 1
ATOM 720 C C . PHE A 1 89 ? 11.237 3.049 -29.867 1.00 74.38 89 PHE A C 1
ATOM 722 O O . PHE A 1 89 ? 12.287 3.134 -30.501 1.00 74.38 89 PHE A O 1
ATOM 729 N N . GLY A 1 90 ? 10.766 1.878 -29.424 1.00 75.06 90 GLY A N 1
ATOM 730 C CA . GLY A 1 90 ? 11.470 0.604 -29.611 1.00 75.06 90 GLY A CA 1
ATOM 731 C C . GLY A 1 90 ? 11.785 0.308 -31.078 1.00 75.06 90 GLY A C 1
ATOM 732 O O . GLY A 1 90 ? 12.948 0.101 -31.426 1.00 75.06 90 GLY A O 1
ATOM 733 N N . ASP A 1 91 ? 10.776 0.392 -31.945 1.00 79.62 91 ASP A N 1
ATOM 734 C CA . ASP A 1 91 ? 10.937 0.136 -33.382 1.00 79.62 91 ASP A CA 1
ATOM 735 C C . ASP A 1 91 ? 11.849 1.173 -34.052 1.00 79.62 91 ASP A C 1
ATOM 737 O O . ASP A 1 91 ? 12.677 0.833 -34.897 1.00 79.62 91 ASP A O 1
ATOM 741 N N . THR A 1 92 ? 11.768 2.438 -33.629 1.00 82.56 92 THR A N 1
ATOM 742 C CA . THR A 1 92 ? 12.616 3.519 -34.151 1.00 82.56 92 THR A CA 1
ATOM 743 C C . THR A 1 92 ? 14.085 3.312 -33.786 1.00 82.56 92 THR A C 1
ATOM 745 O O . THR A 1 92 ? 14.960 3.493 -34.629 1.00 82.56 92 THR A O 1
ATOM 748 N N . ILE A 1 93 ? 14.376 2.907 -32.546 1.00 83.50 93 ILE A N 1
ATOM 749 C CA . ILE A 1 93 ? 15.747 2.633 -32.095 1.00 83.50 93 ILE A CA 1
ATOM 750 C C . ILE A 1 93 ? 16.327 1.439 -32.863 1.00 83.50 93 ILE A C 1
ATOM 752 O O . ILE A 1 93 ? 17.460 1.517 -33.339 1.00 83.50 93 ILE A O 1
ATOM 756 N N . LEU A 1 94 ? 15.545 0.371 -33.050 1.00 84.56 94 LEU A N 1
ATOM 757 C CA . LEU A 1 94 ? 15.964 -0.789 -33.839 1.00 84.56 94 LEU A CA 1
ATOM 758 C C . LEU A 1 94 ? 16.247 -0.410 -35.303 1.00 84.56 94 LEU A C 1
ATOM 760 O O . LEU A 1 94 ? 17.281 -0.794 -35.853 1.00 84.56 94 LEU A O 1
ATOM 764 N N . ALA A 1 95 ? 15.379 0.395 -35.920 1.00 86.81 95 ALA A N 1
ATOM 765 C CA . ALA A 1 95 ? 15.569 0.880 -37.286 1.00 86.81 95 ALA A CA 1
ATOM 766 C C . ALA A 1 95 ? 16.832 1.752 -37.429 1.00 86.81 95 ALA A C 1
ATOM 768 O O . ALA A 1 95 ? 17.586 1.609 -38.396 1.00 86.81 95 ALA A O 1
ATOM 769 N N . LEU A 1 96 ? 17.119 2.618 -36.451 1.00 92.00 96 LEU A N 1
ATOM 770 C CA . LEU A 1 96 ? 18.340 3.429 -36.443 1.00 92.00 96 LEU A CA 1
ATOM 771 C C . LEU A 1 96 ? 19.608 2.574 -36.309 1.00 92.00 96 LEU A C 1
ATOM 773 O O . LEU A 1 96 ? 20.598 2.838 -36.987 1.00 92.00 96 LEU A O 1
ATOM 777 N N . MET A 1 97 ? 19.581 1.514 -35.498 1.00 93.12 97 MET A N 1
ATOM 778 C CA . MET A 1 97 ? 20.714 0.587 -35.398 1.00 93.12 97 MET A CA 1
ATOM 779 C C . MET A 1 97 ? 20.968 -0.141 -36.721 1.00 93.12 97 MET A C 1
ATOM 781 O O . MET A 1 97 ? 22.101 -0.164 -37.197 1.00 93.12 97 MET A O 1
ATOM 785 N N . LEU A 1 98 ? 19.920 -0.674 -37.358 1.00 94.94 98 LEU A N 1
ATOM 786 C CA . LEU A 1 98 ? 20.041 -1.376 -38.640 1.00 94.94 98 LEU A CA 1
ATOM 787 C C . LEU A 1 98 ? 20.560 -0.462 -39.754 1.00 94.94 98 LEU A C 1
ATOM 789 O O . LEU A 1 98 ? 21.442 -0.853 -40.519 1.00 94.94 98 LEU A O 1
ATOM 793 N N . THR A 1 99 ? 20.054 0.770 -39.825 1.00 94.62 99 THR A N 1
ATOM 794 C CA . THR A 1 99 ? 20.519 1.758 -40.809 1.00 94.62 99 THR A CA 1
ATOM 795 C C . THR A 1 99 ? 21.974 2.159 -40.566 1.00 94.62 99 THR A C 1
ATOM 797 O O . THR A 1 99 ? 22.755 2.192 -41.517 1.00 94.62 99 THR A O 1
ATOM 800 N N . ALA A 1 100 ? 22.387 2.375 -39.313 1.00 95.88 100 ALA A N 1
ATOM 801 C CA . ALA A 1 100 ? 23.781 2.658 -38.976 1.00 95.88 100 ALA A CA 1
ATOM 802 C C . ALA A 1 100 ? 24.717 1.488 -39.330 1.00 95.88 100 ALA A C 1
ATOM 804 O O . ALA A 1 100 ? 25.778 1.708 -39.917 1.00 95.88 100 ALA A O 1
ATOM 805 N N . SER A 1 101 ? 24.318 0.244 -39.042 1.00 95.44 101 SER A N 1
ATOM 806 C CA . SER A 1 101 ? 25.076 -0.955 -39.422 1.00 95.44 101 SER A CA 1
ATOM 807 C C . SER A 1 101 ? 25.201 -1.105 -40.940 1.00 95.44 101 SER A C 1
ATOM 809 O O . SER A 1 101 ? 26.286 -1.416 -41.432 1.00 95.44 101 SER A O 1
ATOM 811 N N . LEU A 1 102 ? 24.131 -0.828 -41.694 1.00 96.56 102 LEU A N 1
ATOM 812 C CA . LEU A 1 102 ? 24.150 -0.865 -43.158 1.00 96.56 102 LEU A CA 1
ATOM 813 C C . LEU A 1 102 ? 25.107 0.192 -43.736 1.00 96.56 102 LEU A C 1
ATOM 815 O O . LEU A 1 102 ? 25.901 -0.108 -44.627 1.00 96.56 102 LEU A O 1
ATOM 819 N N . LEU A 1 103 ? 25.079 1.416 -43.197 1.00 97.12 103 LEU A N 1
ATOM 820 C CA . LEU A 1 103 ? 25.989 2.493 -43.596 1.00 97.12 103 LEU A CA 1
ATOM 821 C C . LEU A 1 103 ? 27.448 2.158 -43.265 1.00 97.12 103 LEU A C 1
ATOM 823 O O . LEU A 1 103 ? 28.332 2.374 -44.095 1.00 97.12 103 LEU A O 1
ATOM 827 N N . ALA A 1 104 ? 27.708 1.596 -42.083 1.00 96.25 104 ALA A N 1
ATOM 828 C CA . ALA A 1 104 ? 29.041 1.152 -41.689 1.00 96.25 104 ALA A CA 1
ATOM 829 C C . ALA A 1 104 ? 29.571 0.054 -42.622 1.00 96.25 104 ALA A C 1
ATOM 831 O O . ALA A 1 104 ? 30.719 0.127 -43.066 1.00 96.25 104 ALA A O 1
ATOM 832 N N . LEU A 1 105 ? 28.721 -0.912 -42.982 1.00 96.44 105 LEU A N 1
ATOM 833 C CA . LEU A 1 105 ? 29.058 -1.971 -43.929 1.00 96.44 105 LEU A CA 1
ATOM 834 C C . LEU A 1 105 ? 29.356 -1.408 -45.325 1.00 96.44 105 LEU A C 1
ATOM 836 O O . LEU A 1 105 ? 30.374 -1.763 -45.916 1.00 96.44 105 LEU A O 1
ATOM 840 N N . MET A 1 106 ? 28.532 -0.486 -45.836 1.00 96.06 106 MET A N 1
ATOM 841 C CA . MET A 1 106 ? 28.808 0.174 -47.117 1.00 96.06 106 MET A CA 1
ATOM 842 C C . MET A 1 106 ? 30.136 0.930 -47.098 1.00 96.06 106 MET A C 1
ATOM 844 O O . MET A 1 106 ? 30.920 0.809 -48.037 1.00 96.06 106 MET A O 1
ATOM 848 N N . MET A 1 107 ? 30.415 1.694 -46.037 1.00 95.69 107 MET A N 1
ATOM 849 C CA . MET A 1 107 ? 31.684 2.415 -45.905 1.00 95.69 107 MET A CA 1
ATOM 850 C C . MET A 1 107 ? 32.876 1.457 -45.853 1.00 95.69 107 MET A C 1
ATOM 852 O O . MET A 1 107 ? 33.919 1.741 -46.442 1.00 95.69 107 MET A O 1
ATOM 856 N N . PHE A 1 108 ? 32.731 0.319 -45.176 1.00 95.75 108 PHE A N 1
ATOM 857 C CA . PHE A 1 108 ? 33.759 -0.714 -45.111 1.00 95.75 108 PHE A CA 1
ATOM 858 C C . PHE A 1 108 ? 34.033 -1.337 -46.487 1.00 95.75 108 PHE A C 1
ATOM 860 O O . PHE A 1 108 ? 35.185 -1.387 -46.918 1.00 95.75 108 PHE A O 1
ATOM 867 N N . ILE A 1 109 ? 32.983 -1.717 -47.221 1.00 95.31 109 ILE A N 1
ATOM 868 C CA . ILE A 1 109 ? 33.101 -2.240 -48.590 1.00 95.31 109 ILE A CA 1
ATOM 869 C C . ILE A 1 109 ? 33.732 -1.190 -49.515 1.00 95.31 109 ILE A C 1
ATOM 871 O O . ILE A 1 109 ? 34.654 -1.503 -50.264 1.00 95.31 109 ILE A O 1
ATOM 875 N N . ALA A 1 110 ? 33.303 0.072 -49.433 1.00 92.12 110 ALA A N 1
ATOM 876 C CA . ALA A 1 110 ? 33.866 1.157 -50.234 1.00 92.12 110 ALA A CA 1
ATOM 877 C C . ALA A 1 110 ? 35.367 1.365 -49.962 1.00 92.12 110 ALA A C 1
ATOM 879 O O . ALA A 1 110 ? 36.136 1.621 -50.892 1.00 92.12 110 ALA A O 1
ATOM 880 N N . ARG A 1 111 ? 35.805 1.218 -48.703 1.00 91.75 111 ARG A N 1
ATOM 881 C CA . ARG A 1 111 ? 37.230 1.252 -48.337 1.00 91.75 111 ARG A CA 1
ATOM 882 C C . ARG A 1 111 ? 38.005 0.078 -48.927 1.00 91.75 111 ARG A C 1
ATOM 884 O O . ARG A 1 111 ? 39.077 0.312 -49.475 1.00 91.75 111 ARG A O 1
ATOM 891 N N . LEU A 1 112 ? 37.462 -1.139 -48.864 1.00 92.38 112 LEU A N 1
ATOM 892 C CA . LEU A 1 112 ? 38.088 -2.322 -49.465 1.00 92.38 112 LEU A CA 1
ATOM 893 C C . LEU A 1 112 ? 38.243 -2.164 -50.981 1.00 92.38 112 LEU A C 1
ATOM 895 O O . LEU A 1 112 ? 39.344 -2.308 -51.499 1.00 92.38 112 LEU A O 1
ATOM 899 N N . VAL A 1 113 ? 37.178 -1.764 -51.682 1.00 91.50 113 VAL A N 1
ATOM 900 C CA . VAL A 1 113 ? 37.215 -1.548 -53.138 1.00 91.50 113 VAL A CA 1
ATOM 901 C C . VAL A 1 113 ? 38.230 -0.470 -53.520 1.00 91.50 113 VAL A C 1
ATOM 903 O O . VAL A 1 113 ? 38.932 -0.623 -54.515 1.00 91.50 113 VAL A O 1
ATOM 906 N N . ARG A 1 114 ? 38.342 0.615 -52.742 1.00 85.94 114 ARG A N 1
ATOM 907 C CA . ARG A 1 114 ? 39.335 1.671 -52.994 1.00 85.94 114 ARG A CA 1
ATOM 908 C C . ARG A 1 114 ? 40.770 1.192 -52.761 1.00 85.94 114 ARG A C 1
ATOM 910 O O . ARG A 1 114 ? 41.646 1.615 -53.503 1.00 85.94 114 ARG A O 1
ATOM 917 N N . ALA A 1 115 ? 41.000 0.334 -51.769 1.00 83.25 115 ALA A N 1
ATOM 918 C CA . ALA A 1 115 ? 42.314 -0.241 -51.481 1.00 83.25 115 ALA A CA 1
ATOM 919 C C . ALA A 1 115 ? 42.755 -1.295 -52.516 1.00 83.25 115 ALA A C 1
ATOM 921 O O . ALA A 1 115 ? 43.947 -1.530 -52.670 1.00 83.25 115 ALA A O 1
ATOM 922 N N . SER A 1 116 ? 41.810 -1.915 -53.229 1.00 77.12 116 SER A N 1
ATOM 923 C CA . SER A 1 116 ? 42.079 -2.909 -54.279 1.00 77.12 116 SER A CA 1
ATOM 924 C C . SER A 1 116 ? 42.220 -2.324 -55.689 1.00 77.12 116 SER A C 1
ATOM 926 O O . SER A 1 116 ? 42.410 -3.089 -56.634 1.00 77.12 116 SER A O 1
ATOM 928 N 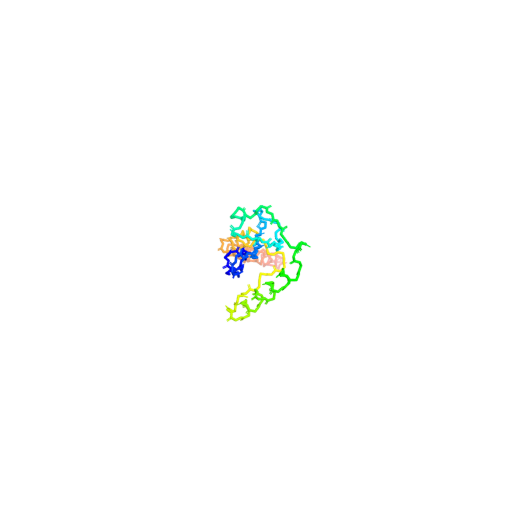N . ARG A 1 117 ? 42.099 -0.999 -55.867 1.00 70.38 117 ARG A N 1
ATOM 929 C CA . ARG A 1 117 ? 42.394 -0.351 -57.154 1.00 70.38 117 ARG A CA 1
ATOM 930 C C . ARG A 1 117 ? 43.918 -0.168 -57.277 1.00 70.38 117 ARG A C 1
ATOM 932 O O . ARG A 1 117 ? 44.470 0.499 -56.403 1.00 70.38 117 ARG A O 1
ATOM 939 N N . PRO A 1 118 ? 44.568 -0.778 -58.286 1.00 64.25 118 PRO A N 1
ATOM 940 C CA . PRO A 1 118 ? 46.010 -0.671 -58.509 1.00 64.25 118 PRO A CA 1
ATOM 941 C C . PRO A 1 118 ? 46.437 0.732 -58.955 1.00 64.25 118 PRO A C 1
ATOM 943 O O . PRO A 1 118 ? 45.594 1.455 -59.540 1.00 64.25 118 PRO A O 1
#